Protein AF-A0A6A1W1L6-F1 (afdb_monomer_lite)

Radius of gyration: 25.58 Å; chains: 1; bounding box: 39×42×74 Å

Sequence (159 aa):
MEIRGHGTIPLTRTDENLTPREIEQKAAELAYFLRVPIEEEITRSISISLMIYIITRTPISNAYPIFAQQGYENPREATGRIVCANCHLANKPVDIEVPQAVLPDTVFEAVVRIPYDMQLKQVLANGKKGALNVGAVLILPDGFELAPPIVFRPRLKKR

Organism: NCBI:txid262757

Structure (mmCIF, N/CA/C/O backbone):
data_AF-A0A6A1W1L6-F1
#
_entry.id   AF-A0A6A1W1L6-F1
#
loop_
_atom_site.group_PDB
_atom_site.id
_atom_site.type_symbol
_atom_site.label_atom_id
_atom_site.label_alt_id
_atom_site.label_comp_id
_atom_site.label_asym_id
_atom_site.label_entity_id
_atom_site.label_seq_id
_atom_site.pdbx_PDB_ins_code
_atom_site.Cartn_x
_atom_site.Cartn_y
_atom_site.Cartn_z
_atom_site.occupancy
_atom_site.B_iso_or_equiv
_atom_site.auth_seq_id
_atom_site.auth_comp_id
_atom_site.auth_asym_id
_atom_site.auth_atom_id
_atom_site.pdbx_PDB_model_num
ATOM 1 N N . MET A 1 1 ? -3.860 25.898 -9.265 1.00 36.31 1 MET A N 1
ATOM 2 C CA . MET A 1 1 ? -4.129 25.920 -7.813 1.00 36.31 1 MET A CA 1
ATOM 3 C C . MET A 1 1 ? -2.878 25.368 -7.148 1.00 36.31 1 MET A C 1
ATOM 5 O O . MET A 1 1 ? -2.529 24.226 -7.411 1.00 36.31 1 MET A O 1
ATOM 9 N N . GLU A 1 2 ? -2.103 26.239 -6.499 1.00 27.56 2 GLU A N 1
ATOM 10 C CA . GLU A 1 2 ? -0.747 25.955 -6.007 1.00 27.56 2 GLU A CA 1
ATOM 11 C C . GLU A 1 2 ? -0.736 24.864 -4.930 1.00 27.56 2 GLU A C 1
ATOM 13 O O . GLU A 1 2 ? -1.502 24.915 -3.970 1.00 27.56 2 GLU A O 1
ATOM 18 N N . ILE A 1 3 ? 0.196 23.920 -5.058 1.00 37.69 3 ILE A N 1
ATOM 19 C CA . ILE A 1 3 ? 0.568 22.990 -3.994 1.00 37.69 3 ILE A CA 1
ATOM 20 C C . ILE A 1 3 ? 1.628 23.703 -3.154 1.00 37.69 3 ILE A C 1
ATOM 22 O O . ILE A 1 3 ? 2.800 23.741 -3.521 1.00 37.69 3 ILE A O 1
ATOM 26 N N . ARG A 1 4 ? 1.215 24.329 -2.050 1.00 35.41 4 ARG A N 1
ATOM 27 C CA . ARG A 1 4 ? 2.138 24.877 -1.048 1.00 35.41 4 ARG A CA 1
ATOM 28 C C . ARG A 1 4 ? 2.143 23.957 0.163 1.00 35.41 4 ARG A C 1
ATOM 30 O O . ARG A 1 4 ? 1.194 23.930 0.934 1.00 35.41 4 ARG A O 1
ATOM 37 N N . GLY A 1 5 ? 3.230 23.207 0.295 1.00 40.47 5 GLY A N 1
ATOM 38 C CA . GLY A 1 5 ? 3.508 22.329 1.428 1.00 40.47 5 GLY A CA 1
ATOM 39 C C . GLY A 1 5 ? 4.997 22.292 1.763 1.00 40.47 5 GLY A C 1
ATOM 40 O O . GLY A 1 5 ? 5.509 21.246 2.131 1.00 40.47 5 GLY A O 1
ATOM 41 N N . HIS A 1 6 ? 5.707 23.413 1.605 1.00 40.38 6 HIS A N 1
ATOM 42 C CA . HIS A 1 6 ? 6.934 23.631 2.367 1.00 40.38 6 HIS A CA 1
ATOM 43 C C . HIS A 1 6 ? 6.512 24.115 3.753 1.00 40.38 6 HIS A C 1
ATOM 45 O O . HIS A 1 6 ? 6.053 25.245 3.906 1.00 40.38 6 HIS A O 1
ATOM 51 N N . GLY A 1 7 ? 6.635 23.240 4.746 1.00 38.66 7 GLY A N 1
ATOM 52 C CA . GLY A 1 7 ? 6.500 23.581 6.154 1.00 38.66 7 GLY A CA 1
ATOM 53 C C . GLY A 1 7 ? 7.695 23.016 6.903 1.00 38.66 7 GLY A C 1
ATOM 54 O O . GLY A 1 7 ? 7.826 21.805 7.042 1.00 38.66 7 GLY A O 1
ATOM 55 N N . THR A 1 8 ? 8.591 23.884 7.360 1.00 30.52 8 THR A N 1
ATOM 56 C CA . THR A 1 8 ? 9.567 23.543 8.396 1.00 30.52 8 THR A CA 1
ATOM 57 C C . THR A 1 8 ? 8.826 23.478 9.725 1.00 30.52 8 THR A C 1
ATOM 59 O O . THR A 1 8 ? 8.193 24.458 10.113 1.00 30.52 8 THR A O 1
ATOM 62 N N . ILE A 1 9 ? 8.882 22.334 10.405 1.00 39.25 9 ILE A N 1
ATOM 63 C CA . ILE A 1 9 ? 8.297 22.155 11.737 1.00 39.25 9 ILE A CA 1
ATOM 64 C C . ILE A 1 9 ? 9.260 22.780 12.757 1.00 39.25 9 ILE A C 1
ATOM 66 O O . ILE A 1 9 ? 10.383 22.287 12.884 1.00 39.25 9 ILE A O 1
ATOM 70 N N . PRO A 1 10 ? 8.877 23.837 13.495 1.00 30.28 10 PRO A N 1
ATOM 71 C CA . PRO A 1 10 ? 9.648 24.256 14.652 1.00 30.28 10 PRO A CA 1
ATOM 72 C C . PRO A 1 10 ? 9.407 23.241 15.776 1.00 30.28 10 PRO A C 1
ATOM 74 O O . PRO A 1 10 ? 8.284 23.083 16.251 1.00 30.28 10 PRO A O 1
ATOM 77 N N . LEU A 1 11 ? 10.454 22.527 16.189 1.00 31.67 11 LEU A N 1
ATOM 78 C CA . LEU A 1 11 ? 10.418 21.721 17.406 1.00 31.67 11 LEU A CA 1
ATOM 79 C C . LEU A 1 11 ? 10.748 22.623 18.595 1.00 31.67 11 LEU A C 1
ATOM 81 O O . LEU A 1 11 ? 11.896 23.019 18.786 1.00 31.67 11 LEU A O 1
ATOM 85 N N . THR A 1 12 ? 9.742 22.928 19.408 1.00 29.19 12 THR A N 1
ATOM 86 C CA . THR A 1 12 ? 9.942 23.418 20.773 1.00 29.19 12 THR A CA 1
ATOM 87 C C . THR A 1 12 ? 9.964 22.223 21.718 1.00 29.19 12 THR A C 1
ATOM 89 O O . THR A 1 12 ? 8.986 21.482 21.811 1.00 29.19 12 THR A O 1
ATOM 92 N N . ARG A 1 13 ? 11.068 22.035 22.446 1.00 34.12 13 ARG A N 1
ATOM 93 C CA . ARG A 1 13 ? 11.075 21.186 23.639 1.00 34.12 13 ARG A CA 1
ATOM 94 C C . ARG A 1 13 ? 10.379 21.973 24.747 1.00 34.12 13 ARG A C 1
ATOM 96 O O . ARG A 1 13 ? 11.022 22.759 25.426 1.00 34.12 13 ARG A O 1
ATOM 103 N N . THR A 1 14 ? 9.073 21.790 24.891 1.00 34.62 14 THR A N 1
ATOM 104 C CA . THR A 1 14 ? 8.369 22.140 26.129 1.00 34.62 14 THR A CA 1
ATOM 105 C C . THR A 1 14 ? 8.645 21.041 27.145 1.00 34.62 14 THR A C 1
ATOM 107 O O . THR A 1 14 ? 8.098 19.947 27.052 1.00 34.62 14 THR A O 1
ATOM 110 N N . ASP A 1 15 ? 9.650 21.338 27.962 1.00 42.47 15 ASP A N 1
ATOM 111 C CA . ASP A 1 15 ? 9.829 21.098 29.394 1.00 42.47 15 ASP A CA 1
ATOM 112 C C . ASP A 1 15 ? 9.187 19.880 30.083 1.00 42.47 15 ASP A C 1
ATOM 114 O O . ASP A 1 15 ? 8.008 19.573 29.954 1.00 42.47 15 ASP A O 1
ATOM 118 N N . GLU A 1 16 ? 10.034 19.272 30.921 1.00 49.66 16 GLU A N 1
ATOM 119 C CA . GLU A 1 16 ? 9.712 18.336 32.002 1.00 49.66 16 GLU A CA 1
ATOM 120 C C . GLU A 1 16 ? 9.201 16.948 31.582 1.00 49.66 16 GLU A C 1
ATOM 122 O O . GLU A 1 16 ? 8.046 16.576 31.775 1.00 49.66 16 GLU A O 1
ATOM 127 N N . ASN A 1 17 ? 10.138 16.095 31.145 1.00 47.50 17 ASN A N 1
ATOM 128 C CA . ASN A 1 17 ? 10.017 14.660 31.415 1.00 47.50 17 ASN A CA 1
ATOM 129 C C . ASN A 1 17 ? 10.158 14.458 32.930 1.00 47.50 17 ASN A C 1
ATOM 131 O O . ASN A 1 17 ? 11.250 14.169 33.417 1.00 47.50 17 ASN A O 1
ATOM 135 N N . LEU A 1 18 ? 9.059 14.639 33.660 1.00 53.34 18 LEU A N 1
ATOM 136 C CA . LEU A 1 18 ? 8.961 14.187 35.040 1.00 53.34 18 LEU A CA 1
ATOM 137 C C . LEU A 1 18 ? 9.193 12.676 35.040 1.00 53.34 18 LEU A C 1
ATOM 139 O O . LEU A 1 18 ? 8.494 11.908 34.373 1.00 53.34 18 LEU A O 1
ATOM 143 N N . THR A 1 19 ? 10.218 12.251 35.760 1.00 63.03 19 THR A N 1
ATOM 144 C CA . THR A 1 19 ? 10.472 10.839 36.020 1.00 63.03 19 THR A CA 1
ATOM 145 C C . THR A 1 19 ? 9.272 10.240 36.769 1.00 63.03 19 THR A C 1
ATOM 147 O O . THR A 1 19 ? 8.580 10.964 37.490 1.00 63.03 19 THR A O 1
ATOM 150 N N . PRO A 1 20 ? 9.004 8.922 36.669 1.00 55.47 20 PRO A N 1
ATOM 151 C CA . PRO A 1 20 ? 7.904 8.288 37.405 1.00 55.47 20 PRO A CA 1
ATOM 152 C C . PRO A 1 20 ? 7.899 8.626 38.907 1.00 55.47 20 PRO A C 1
ATOM 154 O O . PRO A 1 20 ? 6.838 8.804 39.495 1.00 55.47 20 PRO A O 1
ATOM 157 N N . ARG A 1 21 ? 9.087 8.831 39.495 1.00 59.41 21 ARG A N 1
ATOM 158 C CA . ARG A 1 21 ? 9.268 9.291 40.880 1.00 59.41 21 ARG A CA 1
ATOM 159 C C . ARG A 1 21 ? 8.766 10.708 41.145 1.00 59.41 21 ARG A C 1
ATOM 161 O O . ARG A 1 21 ? 8.192 10.956 42.198 1.00 59.41 21 ARG A O 1
ATOM 168 N N . GLU A 1 22 ? 8.977 11.636 40.220 1.00 64.38 22 GLU A N 1
ATOM 169 C CA . GLU A 1 22 ? 8.504 13.015 40.374 1.00 64.38 22 GLU A CA 1
ATOM 170 C C . GLU A 1 22 ? 6.987 13.113 40.156 1.00 64.38 22 GLU A C 1
ATOM 172 O O . GLU A 1 22 ? 6.328 13.932 40.793 1.00 64.38 22 GLU A O 1
ATOM 177 N N . ILE A 1 23 ? 6.412 12.234 39.324 1.00 65.31 23 ILE A N 1
ATOM 178 C CA . ILE A 1 23 ? 4.954 12.078 39.188 1.00 65.31 23 ILE A CA 1
ATOM 179 C C . ILE A 1 23 ? 4.358 11.528 40.491 1.00 65.31 23 ILE A C 1
ATOM 181 O O . ILE A 1 23 ? 3.366 12.068 40.980 1.00 65.31 23 ILE A O 1
ATOM 185 N N . GLU A 1 24 ? 4.983 10.509 41.089 1.00 64.50 24 GLU A N 1
ATOM 186 C CA . GLU A 1 24 ? 4.576 9.968 42.393 1.00 64.50 24 GLU A CA 1
ATOM 187 C C . GLU A 1 24 ? 4.685 11.015 43.512 1.00 64.50 24 GLU A C 1
ATOM 189 O O . GLU A 1 24 ? 3.756 11.154 44.309 1.00 64.50 24 GLU A O 1
ATOM 194 N N . GLN A 1 25 ? 5.763 11.808 43.550 1.00 69.56 25 GLN A N 1
ATOM 195 C CA . GLN A 1 25 ? 5.923 12.875 44.543 1.00 69.56 25 GLN A CA 1
ATOM 196 C C . GLN A 1 25 ? 4.901 14.002 44.370 1.00 69.56 25 GLN A C 1
ATOM 198 O O . GLN A 1 25 ? 4.317 14.430 45.364 1.00 69.56 25 GLN A O 1
ATOM 203 N N . LYS A 1 26 ? 4.622 14.448 43.137 1.00 65.94 26 LYS A N 1
ATOM 204 C CA . LYS A 1 26 ? 3.596 15.477 42.892 1.00 65.94 26 LYS A CA 1
ATOM 205 C C . LYS A 1 26 ? 2.183 14.964 43.190 1.00 65.94 26 LYS A C 1
ATOM 207 O O . LYS A 1 26 ? 1.361 15.716 43.710 1.00 65.94 26 LYS A O 1
ATOM 212 N N . ALA A 1 27 ? 1.899 13.687 42.922 1.00 61.34 27 ALA A N 1
ATOM 213 C CA . ALA A 1 27 ? 0.631 13.060 43.296 1.00 61.34 27 ALA A CA 1
ATOM 214 C C . ALA A 1 27 ? 0.468 12.957 44.826 1.00 61.34 27 ALA A C 1
ATOM 216 O O . ALA A 1 27 ? -0.617 13.222 45.344 1.00 61.34 27 ALA A O 1
ATOM 217 N N . ALA A 1 28 ? 1.547 12.640 45.551 1.00 66.62 28 ALA A N 1
ATOM 218 C CA . ALA A 1 28 ? 1.560 12.595 47.012 1.00 66.62 28 ALA A CA 1
ATOM 219 C C . ALA A 1 28 ? 1.412 13.990 47.651 1.00 66.62 28 ALA A C 1
ATOM 221 O O . ALA A 1 28 ? 0.666 14.138 48.620 1.00 66.62 28 ALA A O 1
ATOM 222 N N . GLU A 1 29 ? 2.053 15.024 47.093 1.00 70.06 29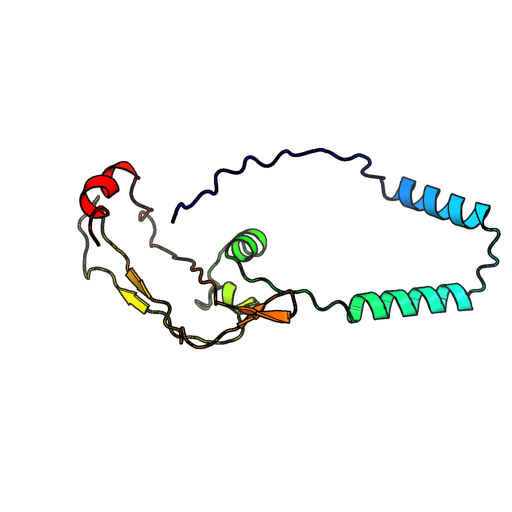 GLU A N 1
ATOM 223 C CA . GLU A 1 29 ? 1.884 16.416 47.540 1.00 70.06 29 GLU A CA 1
ATOM 224 C C . GLU A 1 29 ? 0.450 16.916 47.341 1.00 70.06 29 GLU A C 1
ATOM 226 O O . GLU A 1 29 ? -0.123 17.520 48.247 1.00 70.06 29 GLU A O 1
ATOM 231 N N . LEU A 1 30 ? -0.163 16.622 46.190 1.00 63.44 30 LEU A N 1
ATOM 232 C CA . LEU A 1 30 ? -1.559 16.972 45.916 1.00 63.44 30 LEU A CA 1
ATOM 233 C C . LEU A 1 30 ? -2.529 16.251 46.860 1.00 63.44 30 LEU A C 1
ATOM 235 O O . LEU A 1 30 ? -3.468 16.869 47.364 1.00 63.44 30 LEU A O 1
ATOM 239 N N . ALA A 1 31 ? -2.288 14.967 47.139 1.00 61.72 31 ALA A N 1
ATOM 240 C CA . ALA A 1 31 ? -3.090 14.193 48.083 1.00 61.72 31 ALA A CA 1
ATOM 241 C C . ALA A 1 31 ? -2.975 14.736 49.521 1.00 61.72 31 ALA A C 1
ATOM 243 O O . ALA A 1 31 ? -3.980 14.835 50.228 1.00 61.72 31 ALA A O 1
ATOM 244 N N . TYR A 1 32 ? -1.772 15.151 49.932 1.00 65.25 32 TYR A N 1
ATOM 245 C CA . TYR A 1 32 ? -1.522 15.763 51.238 1.00 65.25 32 TYR A CA 1
ATOM 246 C C . TYR A 1 32 ? -2.154 17.159 51.360 1.00 65.25 32 TYR A C 1
ATOM 248 O O . TYR A 1 32 ? -2.810 17.454 52.362 1.00 65.25 32 TYR A O 1
ATOM 256 N N . PHE A 1 33 ? -2.015 18.003 50.330 1.00 67.06 33 PHE A N 1
ATOM 257 C CA . PHE A 1 33 ? -2.553 19.368 50.300 1.00 67.06 33 PHE A CA 1
ATOM 258 C C . PHE A 1 33 ? -4.084 19.394 50.380 1.00 67.06 33 PHE A C 1
ATOM 260 O O . PHE A 1 33 ? -4.662 20.262 51.032 1.00 67.06 33 PHE A O 1
ATOM 267 N N . LEU A 1 34 ? -4.749 18.416 49.763 1.00 58.81 34 LEU A N 1
ATOM 268 C CA . LEU A 1 34 ? -6.207 18.344 49.734 1.00 58.81 34 LEU A CA 1
ATOM 269 C C . LEU A 1 34 ? -6.826 17.681 50.980 1.00 58.81 34 LEU A C 1
ATOM 271 O O . LEU A 1 34 ? -8.052 17.670 51.082 1.00 58.81 34 LEU A O 1
ATOM 275 N N . ARG A 1 35 ? -6.025 17.152 51.929 1.00 57.56 35 ARG A N 1
ATOM 276 C CA . ARG A 1 35 ? -6.493 16.463 53.160 1.00 57.56 35 ARG A CA 1
ATOM 277 C C . ARG A 1 35 ? -7.661 15.498 52.906 1.00 57.56 35 ARG A C 1
ATOM 279 O O . ARG A 1 35 ? -8.556 15.360 53.738 1.00 57.56 35 ARG A O 1
ATOM 286 N N . VAL A 1 36 ? -7.678 14.849 51.745 1.00 55.38 36 VAL A N 1
ATOM 287 C CA . VAL A 1 36 ? -8.810 14.009 51.354 1.00 55.38 36 VAL A CA 1
ATOM 288 C C . VAL A 1 36 ? -8.735 12.720 52.171 1.00 55.38 36 VAL A C 1
ATOM 290 O O . VAL A 1 36 ? -7.732 12.011 52.064 1.00 55.38 36 VAL A O 1
ATOM 293 N N . PRO A 1 37 ? -9.752 12.374 52.979 1.00 54.59 37 PRO A N 1
ATOM 294 C CA . PRO A 1 37 ? -9.877 11.025 53.497 1.00 54.59 37 PRO A CA 1
ATOM 295 C C . PRO A 1 37 ? -10.281 10.156 52.306 1.00 54.59 37 PRO A C 1
ATOM 297 O O . PRO A 1 37 ? -11.445 10.118 51.914 1.00 54.59 37 PRO A O 1
ATOM 300 N N . ILE A 1 38 ? -9.306 9.547 51.634 1.00 56.00 38 ILE A N 1
ATOM 301 C CA . ILE A 1 38 ? -9.604 8.663 50.509 1.00 56.00 38 ILE A CA 1
ATOM 302 C C . ILE A 1 38 ? -10.048 7.331 51.113 1.00 56.00 38 ILE A C 1
ATOM 304 O O . ILE A 1 38 ? -9.233 6.448 51.369 1.00 56.00 38 ILE A O 1
ATOM 308 N N . GLU A 1 39 ? -11.339 7.215 51.420 1.00 66.31 39 GLU A N 1
ATOM 309 C CA . GLU A 1 39 ? -11.935 5.927 51.774 1.00 66.31 39 GLU A CA 1
ATOM 310 C C . GLU A 1 39 ? -11.709 4.939 50.617 1.00 66.31 39 GLU A C 1
ATOM 312 O O . GLU A 1 39 ? -11.766 5.336 49.449 1.00 66.31 39 GLU A O 1
ATOM 317 N N . GLU A 1 40 ? -11.451 3.655 50.907 1.00 64.75 40 GLU A N 1
ATOM 318 C CA . GLU A 1 40 ? -11.174 2.630 49.878 1.00 64.75 40 GLU A CA 1
ATOM 319 C C . GLU A 1 40 ? -12.232 2.611 48.762 1.00 64.75 40 GLU A C 1
ATOM 321 O O . GLU A 1 40 ? -11.936 2.330 47.597 1.00 64.75 40 GLU A O 1
ATOM 326 N N . GLU A 1 41 ? -13.469 2.963 49.108 1.00 66.56 41 GLU A N 1
ATOM 327 C CA . GLU A 1 41 ? -14.591 3.049 48.186 1.00 66.56 41 GLU A CA 1
ATOM 328 C C . GLU A 1 41 ? -14.431 4.164 47.136 1.00 66.56 41 GLU A C 1
ATOM 330 O O . GLU A 1 41 ? -14.786 3.968 45.970 1.00 66.56 41 GLU A O 1
ATOM 335 N N . ILE A 1 42 ? -13.813 5.293 47.500 1.00 73.56 42 ILE A N 1
ATOM 336 C CA . ILE A 1 42 ? -13.518 6.408 46.589 1.00 73.56 42 ILE A CA 1
ATOM 337 C C . ILE A 1 42 ? -12.399 6.008 45.622 1.00 73.56 42 ILE A C 1
ATOM 339 O O . ILE A 1 42 ? -12.530 6.214 44.414 1.00 73.56 42 ILE A O 1
ATOM 343 N N . THR A 1 43 ? -11.336 5.364 46.111 1.00 73.81 43 THR A N 1
ATOM 344 C CA . THR A 1 43 ? -10.235 4.869 45.265 1.00 73.81 43 THR A CA 1
ATOM 345 C C . THR A 1 43 ? -10.733 3.829 44.264 1.00 73.81 43 THR A C 1
ATOM 347 O O . THR A 1 43 ? -10.377 3.869 43.083 1.00 73.81 43 THR A O 1
ATOM 350 N N . ARG A 1 44 ? -11.622 2.931 44.711 1.00 76.88 44 ARG A N 1
ATOM 351 C CA . ARG A 1 44 ? -12.279 1.932 43.860 1.00 76.88 44 ARG A CA 1
ATOM 352 C C . ARG A 1 44 ? -13.162 2.596 42.802 1.00 76.88 44 ARG A C 1
ATOM 354 O O . ARG A 1 44 ? -13.098 2.217 41.636 1.00 76.88 44 ARG A O 1
ATOM 361 N N . SER A 1 45 ? -13.939 3.611 43.183 1.00 80.62 45 SER A N 1
ATOM 362 C CA . SER A 1 45 ? -14.805 4.366 42.268 1.00 80.62 45 SER A CA 1
ATOM 363 C C . SER A 1 45 ? -14.010 5.115 41.187 1.00 80.62 45 SER A C 1
ATOM 365 O O . SER A 1 45 ? -14.347 5.044 40.001 1.00 80.62 45 SER A O 1
ATOM 367 N N . ILE A 1 46 ? -12.899 5.761 41.561 1.00 85.69 46 ILE A N 1
ATOM 368 C CA . ILE A 1 46 ? -12.000 6.448 40.619 1.00 85.69 46 ILE A CA 1
ATOM 369 C C . ILE A 1 46 ? -11.324 5.441 39.681 1.00 85.69 46 ILE A C 1
ATOM 371 O O . ILE A 1 46 ? -11.281 5.666 38.472 1.00 85.69 46 ILE A O 1
ATOM 375 N N . SER A 1 47 ? -10.846 4.310 40.210 1.00 84.38 47 SER A N 1
ATOM 376 C CA . SER A 1 47 ? -10.222 3.245 39.417 1.00 84.38 47 SER A CA 1
ATOM 377 C C . SER A 1 47 ? -11.186 2.670 38.372 1.00 84.38 47 SER A C 1
ATOM 379 O O . SER A 1 47 ? -10.839 2.574 37.194 1.00 84.38 47 SER A O 1
ATOM 381 N N . ILE A 1 48 ? -12.430 2.374 38.767 1.00 86.12 48 ILE A N 1
ATOM 382 C CA . ILE A 1 48 ? -13.476 1.889 37.856 1.00 86.12 48 ILE A CA 1
ATOM 383 C C . ILE A 1 48 ? -13.805 2.944 36.793 1.00 86.12 48 ILE A C 1
ATOM 385 O O . ILE A 1 48 ? -13.860 2.625 35.605 1.00 86.12 48 ILE A O 1
ATOM 389 N N . SER A 1 49 ? -13.970 4.206 37.196 1.00 86.12 49 SER A N 1
ATOM 390 C CA . SER A 1 49 ? -14.262 5.310 36.271 1.00 86.12 49 SER A CA 1
ATOM 391 C C . SER A 1 49 ? -13.145 5.502 35.237 1.00 86.12 49 SER A C 1
ATOM 393 O O . SER A 1 49 ? -13.421 5.706 34.054 1.00 86.12 49 SER A O 1
ATOM 395 N N . LEU A 1 50 ? -11.882 5.371 35.654 1.00 87.88 50 LEU A N 1
ATOM 396 C CA . LEU A 1 50 ? -10.719 5.455 34.772 1.00 87.88 50 LEU A CA 1
ATOM 397 C C . LEU A 1 50 ? -10.653 4.278 33.788 1.00 87.88 50 LEU A C 1
ATOM 399 O O . LEU A 1 50 ? -10.389 4.483 32.604 1.00 87.88 50 LEU A O 1
ATOM 403 N N . MET A 1 51 ? -10.949 3.059 34.242 1.00 85.12 51 MET A N 1
ATOM 404 C CA . MET A 1 51 ? -11.001 1.880 33.371 1.00 85.12 51 MET A CA 1
ATOM 405 C C . MET A 1 51 ? -12.110 2.004 32.316 1.00 85.12 51 MET A C 1
ATOM 407 O O . MET A 1 51 ? -11.870 1.739 31.139 1.00 85.12 51 MET A O 1
ATOM 411 N N . ILE A 1 52 ? -13.295 2.495 32.695 1.00 87.50 52 ILE A N 1
ATOM 412 C CA . ILE A 1 52 ? -14.396 2.777 31.757 1.00 87.50 52 ILE A CA 1
ATOM 413 C C . ILE A 1 52 ? -13.988 3.855 30.741 1.00 87.50 52 ILE A C 1
ATOM 415 O O . ILE A 1 52 ? -14.250 3.721 29.542 1.00 87.50 52 ILE A O 1
ATOM 419 N N . TYR A 1 53 ? -13.306 4.911 31.188 1.00 83.19 53 TYR A N 1
ATOM 420 C CA . TYR A 1 53 ? -12.802 5.959 30.302 1.00 83.19 53 TYR A CA 1
ATOM 421 C C . TYR A 1 53 ? -11.798 5.423 29.266 1.00 83.19 53 TYR A C 1
ATOM 423 O O . TYR A 1 53 ? -11.837 5.828 28.105 1.00 83.19 53 TYR A O 1
ATOM 431 N N . ILE A 1 54 ? -10.939 4.471 29.642 1.00 78.44 54 ILE A N 1
ATOM 432 C CA . ILE A 1 54 ? -9.995 3.839 28.708 1.00 78.44 54 ILE A CA 1
ATOM 433 C C . ILE A 1 54 ? -10.731 2.947 27.697 1.00 78.44 54 ILE A C 1
ATOM 435 O O . ILE A 1 54 ? -10.435 3.019 26.508 1.00 78.44 54 ILE A O 1
ATOM 439 N N . ILE A 1 55 ? -11.720 2.159 28.133 1.00 76.31 55 ILE A N 1
ATOM 440 C CA . ILE A 1 55 ? -12.485 1.254 27.252 1.00 76.31 55 ILE A CA 1
ATOM 441 C C . ILE A 1 55 ? -13.332 2.033 26.233 1.00 76.31 55 ILE A C 1
ATOM 443 O O . ILE A 1 55 ? -13.483 1.610 25.089 1.00 76.31 55 ILE A O 1
ATOM 447 N N . THR A 1 56 ? -13.876 3.186 26.627 1.00 75.44 56 THR A N 1
ATOM 448 C CA . THR A 1 56 ? -14.698 4.031 25.742 1.00 75.44 56 THR A CA 1
ATOM 449 C C . THR A 1 56 ? -13.879 4.861 24.751 1.00 75.44 56 THR A C 1
ATOM 451 O O . THR A 1 56 ? -14.440 5.369 23.776 1.00 75.44 56 THR A O 1
ATOM 454 N N . ARG A 1 57 ? -12.553 4.972 24.925 1.00 62.38 57 ARG A N 1
ATOM 455 C CA . ARG A 1 57 ? -11.676 5.544 23.898 1.00 62.38 57 ARG A CA 1
ATOM 456 C C . ARG A 1 57 ? -11.488 4.543 22.761 1.00 62.38 57 ARG A C 1
ATOM 458 O O . ARG A 1 57 ? -10.561 3.741 22.761 1.00 62.38 57 ARG A O 1
ATOM 465 N N . THR A 1 58 ? -12.317 4.650 21.729 1.00 50.81 58 THR A N 1
ATOM 466 C CA . THR A 1 58 ? -12.028 4.015 20.440 1.00 50.81 58 THR A CA 1
ATOM 467 C C . THR A 1 58 ? -10.780 4.668 19.834 1.00 50.81 58 THR A C 1
ATOM 469 O O . THR A 1 58 ? -10.815 5.879 19.575 1.00 50.81 58 THR A O 1
ATOM 472 N N . PRO A 1 59 ? -9.677 3.938 19.584 1.00 55.66 59 PRO A N 1
ATOM 473 C CA . PRO A 1 59 ? -8.573 4.504 18.829 1.00 55.66 59 PRO A CA 1
ATOM 474 C C . PRO A 1 59 ? -9.072 4.814 17.416 1.00 55.66 59 PRO A C 1
ATOM 476 O O . PRO A 1 59 ? -9.560 3.938 16.704 1.00 55.66 59 PRO A O 1
ATOM 479 N N . ILE A 1 60 ? -8.968 6.078 17.009 1.00 53.75 60 ILE A N 1
ATOM 480 C CA . ILE A 1 60 ? -9.198 6.467 15.620 1.00 53.75 60 ILE A CA 1
ATOM 481 C C . ILE A 1 60 ? -8.035 5.881 14.820 1.00 53.75 60 ILE A C 1
ATOM 483 O O . ILE A 1 60 ? -6.929 6.426 14.825 1.00 53.75 60 ILE A O 1
ATOM 487 N N . SER A 1 61 ? -8.265 4.752 14.151 1.00 48.75 61 SER A N 1
ATOM 488 C CA . SER A 1 61 ? -7.281 4.179 13.242 1.00 48.75 61 SER A CA 1
ATOM 489 C C . SER A 1 61 ? -7.265 5.019 11.972 1.00 48.75 61 SER A C 1
ATOM 491 O O . SER A 1 61 ? -8.075 4.834 11.062 1.00 48.75 61 SER A O 1
ATOM 493 N N . ASN A 1 62 ? -6.339 5.966 11.897 1.00 56.38 62 ASN A N 1
ATOM 494 C CA . ASN A 1 62 ? -5.912 6.413 10.586 1.00 56.38 62 ASN A CA 1
ATOM 495 C C . ASN A 1 62 ? -5.001 5.322 10.022 1.00 56.38 62 ASN A C 1
ATOM 497 O O . ASN A 1 62 ? -4.265 4.687 10.771 1.00 56.38 62 ASN A O 1
ATOM 501 N N . ALA A 1 63 ? -5.047 5.077 8.724 1.00 62.06 63 ALA A N 1
ATOM 502 C CA . ALA A 1 63 ? -4.242 4.029 8.123 1.00 62.06 63 ALA A CA 1
ATOM 503 C C . ALA A 1 63 ? -3.432 4.633 6.978 1.00 62.06 63 ALA A C 1
ATOM 505 O O . ALA A 1 63 ? -3.820 4.643 5.810 1.00 62.06 63 ALA A O 1
ATOM 506 N N . TYR A 1 64 ? -2.310 5.210 7.404 1.00 86.06 64 TYR A N 1
ATOM 507 C CA . TYR A 1 64 ? -1.271 5.809 6.582 1.00 86.06 64 TYR A CA 1
ATOM 508 C C . TYR A 1 64 ? -0.090 4.835 6.454 1.00 86.06 64 TYR A C 1
ATOM 510 O O . TYR A 1 64 ? 0.164 4.084 7.401 1.00 86.06 64 TYR A O 1
ATOM 518 N N . PRO A 1 65 ? 0.691 4.883 5.358 1.00 89.44 65 PRO A N 1
ATOM 519 C CA . PRO A 1 65 ? 1.882 4.042 5.203 1.00 89.44 65 PRO A CA 1
ATOM 520 C C . PRO A 1 65 ? 2.873 4.135 6.374 1.00 89.44 65 PRO A C 1
ATOM 522 O O . PRO A 1 65 ? 3.473 3.129 6.738 1.00 89.44 65 PRO A O 1
ATOM 525 N N . ILE A 1 66 ? 2.981 5.297 7.032 1.00 93.50 66 ILE A N 1
ATOM 526 C CA . ILE A 1 66 ? 3.877 5.492 8.184 1.00 93.50 66 ILE A CA 1
ATOM 527 C C . ILE A 1 66 ? 3.586 4.541 9.351 1.00 93.50 66 ILE A C 1
ATOM 529 O O . ILE A 1 66 ? 4.511 4.089 10.016 1.00 93.50 66 ILE A O 1
ATOM 533 N N . PHE A 1 67 ? 2.327 4.160 9.576 1.00 92.19 67 PHE A N 1
ATOM 534 C CA . PHE A 1 67 ? 2.007 3.211 10.644 1.00 92.19 67 PHE A CA 1
ATOM 535 C C . PHE A 1 67 ? 2.404 1.782 10.295 1.00 92.19 67 PHE A C 1
ATOM 537 O O . PHE A 1 67 ? 2.754 1.019 11.190 1.00 92.19 67 PHE A O 1
ATOM 544 N N . ALA A 1 68 ? 2.409 1.427 9.008 1.00 91.50 68 ALA A N 1
ATOM 545 C CA . ALA A 1 68 ? 2.995 0.165 8.577 1.00 91.50 68 ALA A CA 1
ATOM 546 C C . ALA A 1 68 ? 4.511 0.171 8.824 1.00 91.50 68 ALA A C 1
ATOM 548 O O . ALA A 1 68 ? 5.024 -0.781 9.393 1.00 91.50 68 ALA A O 1
ATOM 549 N N . GLN A 1 69 ? 5.197 1.272 8.488 1.00 91.62 69 GLN A N 1
ATOM 550 C CA . GLN A 1 69 ? 6.644 1.422 8.699 1.00 91.62 69 GLN A CA 1
ATOM 551 C C . GLN A 1 69 ? 7.046 1.378 10.181 1.00 91.62 69 GLN A C 1
ATOM 553 O O . GLN A 1 69 ? 8.100 0.857 10.519 1.00 91.62 69 GLN A O 1
ATOM 558 N N . GLN A 1 70 ? 6.224 1.946 11.066 1.00 94.44 70 GLN A N 1
ATOM 559 C CA . GLN A 1 70 ? 6.490 1.968 12.507 1.00 94.44 70 GLN A CA 1
ATOM 560 C C . GLN A 1 70 ? 6.077 0.674 13.216 1.00 94.44 70 GLN A C 1
ATOM 562 O O . GLN A 1 70 ? 6.669 0.323 14.232 1.00 94.44 70 GLN A O 1
ATOM 567 N N . GLY A 1 71 ? 5.034 0.002 12.725 1.00 92.25 71 GLY A N 1
ATOM 568 C CA . GLY A 1 71 ? 4.454 -1.174 13.376 1.00 92.25 71 GLY A CA 1
ATOM 569 C C . GLY A 1 71 ? 4.995 -2.511 12.876 1.00 92.25 71 GLY A C 1
ATOM 570 O O . GLY A 1 71 ? 4.788 -3.522 13.542 1.00 92.25 71 GLY A O 1
ATOM 571 N N . TYR A 1 72 ? 5.651 -2.535 11.715 1.00 94.38 72 TYR A N 1
ATOM 572 C CA . TYR A 1 72 ? 6.085 -3.765 11.062 1.00 94.38 72 TYR A CA 1
ATOM 573 C C . TYR A 1 72 ? 7.444 -3.562 10.395 1.00 94.38 72 TYR A C 1
ATOM 575 O O . TYR A 1 72 ? 7.622 -2.648 9.595 1.00 94.38 72 TYR A O 1
ATOM 583 N N . GLU A 1 73 ? 8.387 -4.457 10.684 1.00 94.56 73 GLU A N 1
ATOM 584 C CA . GLU A 1 73 ? 9.698 -4.476 10.025 1.00 94.56 73 GLU A CA 1
ATOM 585 C C . GLU A 1 73 ? 9.567 -4.790 8.528 1.00 94.56 73 GLU A C 1
ATOM 587 O O . GLU A 1 73 ? 10.207 -4.156 7.692 1.00 94.56 73 GLU A O 1
ATOM 592 N N . ASN A 1 74 ? 8.685 -5.734 8.183 1.00 95.38 74 ASN A N 1
ATOM 593 C CA . ASN A 1 74 ? 8.385 -6.096 6.804 1.00 95.38 74 ASN A CA 1
ATOM 594 C C . ASN A 1 74 ? 6.904 -5.818 6.486 1.00 95.38 74 ASN A C 1
ATOM 596 O O . ASN A 1 74 ? 6.025 -6.326 7.188 1.00 95.38 74 ASN A O 1
ATOM 600 N N . PRO A 1 75 ? 6.590 -5.054 5.422 1.00 95.38 75 PRO A N 1
ATOM 601 C CA . PRO A 1 75 ? 5.209 -4.762 5.047 1.00 95.38 75 PRO A CA 1
ATOM 602 C C . PRO A 1 75 ? 4.437 -5.964 4.470 1.00 95.38 75 PRO A C 1
ATOM 604 O O . PRO A 1 75 ? 3.220 -5.856 4.285 1.00 95.38 75 PRO A O 1
ATOM 607 N N . ARG A 1 76 ? 5.103 -7.089 4.169 1.00 97.31 76 ARG A N 1
ATOM 608 C CA . ARG A 1 76 ? 4.499 -8.321 3.640 1.00 97.31 76 ARG A CA 1
ATOM 609 C C . ARG A 1 76 ? 4.734 -9.496 4.585 1.00 97.31 76 ARG A C 1
ATOM 611 O O . ARG A 1 76 ? 5.866 -9.871 4.869 1.00 97.31 76 ARG A O 1
ATOM 618 N N . GLU A 1 77 ? 3.642 -10.112 5.017 1.00 96.00 77 GLU A N 1
ATOM 619 C CA . GLU A 1 77 ? 3.652 -11.345 5.802 1.00 96.00 77 GLU A CA 1
ATOM 620 C C . GLU A 1 77 ? 4.061 -12.548 4.929 1.00 96.00 77 GLU A C 1
ATOM 622 O O . GLU A 1 77 ? 3.896 -12.531 3.707 1.00 96.00 77 GLU A O 1
ATOM 627 N N . ALA A 1 78 ? 4.516 -13.645 5.547 1.00 96.00 78 ALA A N 1
ATOM 628 C CA . ALA A 1 78 ? 4.901 -14.876 4.838 1.00 96.00 78 ALA A CA 1
ATOM 629 C C . ALA A 1 78 ? 3.758 -15.492 4.003 1.00 96.00 78 ALA A C 1
ATOM 631 O O . ALA A 1 78 ? 3.996 -16.165 3.004 1.00 96.00 78 ALA A O 1
ATOM 632 N N . THR A 1 79 ? 2.507 -15.219 4.382 1.00 96.81 79 THR A N 1
ATOM 633 C CA . THR A 1 79 ? 1.293 -15.613 3.647 1.00 96.81 79 THR A CA 1
ATOM 634 C C . THR A 1 79 ? 1.087 -14.818 2.353 1.00 96.81 79 THR A C 1
ATOM 636 O O . THR A 1 79 ? 0.213 -15.143 1.554 1.00 96.81 79 THR A O 1
ATOM 639 N N . GLY A 1 80 ? 1.856 -13.745 2.149 1.00 96.06 80 GLY A N 1
ATOM 640 C CA . GLY A 1 80 ? 1.671 -12.772 1.079 1.00 96.06 80 GLY A CA 1
ATOM 641 C C . GLY A 1 80 ? 0.698 -11.641 1.420 1.00 96.06 80 GLY A C 1
ATOM 642 O O . GLY A 1 80 ? 0.553 -10.721 0.617 1.00 96.06 80 GLY A O 1
ATOM 643 N N . ARG A 1 81 ? 0.067 -11.674 2.599 1.00 95.94 81 ARG A N 1
ATOM 644 C CA . ARG A 1 81 ? -0.800 -10.606 3.104 1.00 95.94 81 ARG A CA 1
ATOM 645 C C . ARG A 1 81 ? 0.011 -9.340 3.400 1.00 95.94 81 ARG A C 1
ATOM 647 O O . ARG A 1 81 ? 1.102 -9.408 3.957 1.00 95.94 81 ARG A O 1
ATOM 654 N N . ILE A 1 82 ? -0.537 -8.181 3.042 1.00 96.62 82 ILE A N 1
ATOM 655 C CA . ILE A 1 82 ? 0.076 -6.875 3.313 1.00 96.62 82 ILE A CA 1
ATOM 656 C C . ILE A 1 82 ? -0.463 -6.315 4.628 1.00 96.62 82 ILE A C 1
ATOM 658 O O . ILE A 1 82 ? -1.676 -6.293 4.850 1.00 96.62 82 ILE A O 1
ATOM 662 N N . VAL A 1 83 ? 0.429 -5.800 5.475 1.00 96.44 83 VAL A N 1
ATOM 663 C CA . VAL A 1 83 ? 0.114 -5.376 6.854 1.00 96.44 83 VAL A CA 1
ATOM 664 C C . VAL A 1 83 ? -0.908 -4.238 6.938 1.00 96.44 83 VAL A C 1
ATOM 666 O O . VAL A 1 83 ? -1.553 -4.060 7.970 1.00 96.44 83 VAL A O 1
ATOM 669 N N . CYS A 1 84 ? -1.135 -3.500 5.844 1.00 94.44 84 CYS A N 1
ATOM 670 C CA . CYS A 1 84 ? -2.218 -2.518 5.734 1.00 94.44 84 CYS A CA 1
ATOM 671 C C . CYS A 1 84 ? -3.594 -3.133 6.051 1.00 94.44 84 CYS A C 1
ATOM 673 O O . CYS A 1 84 ? -4.456 -2.446 6.597 1.00 94.44 84 CYS A O 1
ATOM 675 N N . ALA A 1 85 ? -3.780 -4.428 5.776 1.00 94.88 85 ALA A N 1
ATOM 676 C CA . ALA A 1 85 ? -5.007 -5.169 6.051 1.00 94.88 85 ALA A CA 1
ATOM 677 C C . ALA A 1 85 ? -5.218 -5.511 7.543 1.00 94.88 85 ALA A C 1
ATOM 679 O O . ALA A 1 85 ? -6.231 -6.119 7.890 1.00 94.88 85 ALA A O 1
ATOM 680 N N . ASN A 1 86 ? -4.285 -5.161 8.442 1.00 93.75 86 ASN A N 1
ATOM 681 C CA . ASN A 1 86 ? -4.509 -5.205 9.896 1.00 93.75 86 ASN A CA 1
ATOM 682 C C . ASN A 1 86 ? -5.389 -4.034 10.377 1.00 93.75 86 ASN A C 1
ATOM 684 O O . ASN A 1 86 ? -6.034 -4.152 11.413 1.00 93.75 86 ASN A O 1
ATOM 688 N N . CYS A 1 87 ? -5.455 -2.935 9.611 1.00 93.25 87 CYS A N 1
ATOM 689 C CA . CYS A 1 87 ? -6.266 -1.753 9.936 1.00 93.25 87 CYS A CA 1
ATOM 690 C C . CYS A 1 87 ? -7.345 -1.466 8.876 1.00 93.25 87 CYS A C 1
ATOM 692 O O . CYS A 1 87 ? -8.474 -1.122 9.215 1.00 93.25 87 CYS A O 1
ATOM 694 N N . HIS A 1 88 ? -7.024 -1.618 7.586 1.00 93.00 88 HIS A N 1
ATOM 695 C CA . HIS A 1 88 ? -7.981 -1.479 6.482 1.00 93.00 88 HIS A CA 1
ATOM 696 C C . HIS A 1 88 ? -8.708 -2.804 6.250 1.00 93.00 88 HIS A C 1
ATOM 698 O O . HIS A 1 88 ? -8.281 -3.636 5.455 1.00 93.00 88 HIS A O 1
ATOM 704 N N . LEU A 1 89 ? -9.798 -3.008 6.988 1.00 94.81 89 LEU A N 1
ATOM 705 C CA . LEU A 1 89 ? -10.507 -4.293 7.047 1.00 94.81 89 LEU A CA 1
ATOM 706 C C . LEU A 1 89 ? -11.352 -4.593 5.799 1.00 94.81 89 LEU A C 1
ATOM 708 O O . LEU A 1 89 ? -11.654 -5.749 5.509 1.00 94.81 89 LEU A O 1
ATOM 712 N N . ALA A 1 90 ? -11.767 -3.555 5.071 1.00 93.62 90 ALA A N 1
ATOM 713 C CA . ALA A 1 90 ? -12.569 -3.706 3.867 1.00 93.62 90 ALA A CA 1
ATOM 714 C C . ALA A 1 90 ? -11.681 -4.038 2.663 1.00 93.62 90 ALA A C 1
ATOM 716 O O . ALA A 1 90 ? -10.710 -3.336 2.386 1.00 93.62 90 ALA A O 1
ATOM 717 N N . ASN A 1 91 ? -12.059 -5.068 1.907 1.00 93.25 91 ASN A N 1
ATOM 718 C CA . ASN A 1 91 ? -11.370 -5.417 0.672 1.00 93.25 91 ASN A CA 1
ATOM 719 C C . ASN A 1 91 ? -11.878 -4.556 -0.498 1.00 93.25 91 ASN A C 1
ATOM 721 O O . ASN A 1 91 ? -13.088 -4.421 -0.711 1.00 93.25 91 ASN A O 1
ATOM 725 N N . LYS A 1 92 ? -10.950 -3.990 -1.268 1.00 92.12 92 LYS A N 1
ATOM 726 C CA . LYS A 1 92 ? -11.212 -3.260 -2.511 1.00 92.12 92 LYS A CA 1
ATOM 727 C C . LYS A 1 92 ? -10.181 -3.680 -3.557 1.00 92.12 92 LYS A C 1
ATOM 729 O O . LYS A 1 92 ? -9.019 -3.863 -3.199 1.00 92.12 92 LYS A O 1
ATOM 734 N N . PRO A 1 93 ? -10.590 -3.836 -4.827 1.00 94.56 93 PRO A N 1
ATOM 735 C CA . PRO A 1 93 ? -9.657 -4.196 -5.881 1.00 94.56 93 PRO A CA 1
ATOM 736 C C . PRO A 1 93 ? -8.639 -3.074 -6.093 1.00 94.56 93 PRO A C 1
ATOM 738 O O . PRO A 1 93 ? -8.956 -1.893 -5.941 1.00 94.56 93 PRO A O 1
ATOM 741 N N . VAL A 1 94 ? -7.426 -3.468 -6.455 1.00 95.62 94 VAL A N 1
ATOM 742 C CA . VAL A 1 94 ? -6.340 -2.590 -6.887 1.00 95.62 94 VAL A CA 1
ATOM 743 C C . VAL A 1 94 ? -5.698 -3.233 -8.107 1.00 95.62 94 VAL A C 1
ATOM 745 O O . VAL A 1 94 ? -5.553 -4.454 -8.141 1.00 95.62 94 VAL A O 1
ATOM 748 N N . ASP A 1 95 ? -5.300 -2.420 -9.078 1.00 94.75 95 ASP A N 1
ATOM 749 C CA . ASP A 1 95 ? -4.638 -2.895 -10.291 1.00 94.75 95 ASP A CA 1
ATOM 750 C C . ASP A 1 95 ? -3.236 -2.300 -10.392 1.00 94.75 95 ASP A C 1
ATOM 752 O O . ASP A 1 95 ? -2.987 -1.158 -9.993 1.00 94.75 95 ASP A O 1
ATOM 756 N N . ILE A 1 96 ? -2.318 -3.077 -10.958 1.00 94.75 96 ILE A N 1
ATOM 757 C CA . ILE A 1 96 ? -0.972 -2.633 -11.298 1.00 94.75 96 ILE A CA 1
ATOM 758 C C . ILE A 1 96 ? -0.660 -3.044 -12.734 1.00 94.75 96 ILE A C 1
ATOM 760 O O . ILE A 1 96 ? -0.767 -4.212 -13.099 1.00 94.75 96 ILE A O 1
ATOM 764 N N . GLU A 1 97 ? -0.271 -2.072 -13.549 1.00 92.94 97 GLU A N 1
ATOM 765 C CA . GLU A 1 97 ? 0.166 -2.290 -14.924 1.00 92.94 97 GLU A CA 1
ATOM 766 C C . GLU A 1 97 ? 1.666 -2.000 -15.010 1.00 92.94 97 GLU A C 1
ATOM 768 O O . GLU A 1 97 ? 2.131 -0.922 -14.634 1.00 92.94 97 GLU A O 1
ATOM 773 N N . VAL A 1 98 ? 2.426 -2.974 -15.506 1.00 94.81 98 VAL A N 1
ATOM 774 C CA . VAL A 1 98 ? 3.865 -2.870 -15.774 1.00 94.81 98 VAL A CA 1
ATOM 775 C C . VAL A 1 98 ? 4.163 -3.448 -17.159 1.00 94.81 98 VAL A C 1
ATOM 777 O O . VAL A 1 98 ? 3.398 -4.288 -17.644 1.00 94.81 98 VAL A O 1
ATOM 780 N N . PRO A 1 99 ? 5.256 -3.036 -17.824 1.00 93.38 99 PRO A N 1
ATOM 781 C CA . PRO A 1 99 ? 5.698 -3.686 -19.050 1.00 93.38 99 PRO A CA 1
ATOM 782 C C . PRO A 1 99 ? 5.988 -5.169 -18.812 1.00 93.38 99 PRO A C 1
ATOM 784 O O . PRO A 1 99 ? 6.471 -5.556 -17.751 1.00 93.38 99 PRO A O 1
ATOM 787 N N . GLN A 1 100 ? 5.756 -5.992 -19.833 1.00 94.06 100 GLN A N 1
ATOM 788 C CA . GLN A 1 100 ? 6.032 -7.428 -19.766 1.00 94.06 100 GLN A CA 1
ATOM 789 C C . GLN A 1 100 ? 7.517 -7.735 -19.503 1.00 94.06 100 GLN A C 1
ATOM 791 O O . GLN A 1 100 ? 7.839 -8.718 -18.841 1.00 94.06 100 GLN A O 1
ATOM 796 N N . ALA A 1 101 ? 8.418 -6.914 -20.043 1.00 93.25 101 ALA A N 1
ATOM 797 C CA . ALA A 1 101 ? 9.857 -7.042 -19.866 1.00 93.25 101 ALA A CA 1
ATOM 798 C C . ALA A 1 101 ? 10.512 -5.659 -19.877 1.00 93.25 101 ALA A C 1
ATOM 800 O O . ALA A 1 101 ? 10.026 -4.732 -20.531 1.00 93.25 101 ALA A O 1
ATOM 801 N N . VAL A 1 102 ? 11.634 -5.543 -19.172 1.00 93.69 102 VAL A N 1
ATOM 802 C CA . VAL A 1 102 ? 12.449 -4.329 -19.103 1.00 93.69 102 VAL A CA 1
ATOM 803 C C . VAL A 1 102 ? 13.910 -4.695 -19.328 1.00 93.69 102 VAL A C 1
ATOM 805 O O . VAL A 1 102 ? 14.363 -5.760 -18.909 1.00 93.69 102 VAL A O 1
ATOM 808 N N . LEU A 1 103 ? 14.636 -3.830 -20.032 1.00 93.00 103 LEU A N 1
ATOM 809 C CA . LEU A 1 103 ? 16.079 -3.983 -20.190 1.00 93.00 103 LEU A CA 1
ATOM 810 C C . LEU A 1 103 ? 16.792 -3.586 -18.885 1.00 93.00 103 LEU A C 1
ATOM 812 O O . LEU A 1 103 ? 16.248 -2.783 -18.119 1.00 93.00 103 LEU A O 1
ATOM 816 N N . PRO A 1 104 ? 18.005 -4.110 -18.630 1.00 93.25 104 PRO A N 1
ATOM 817 C CA . PRO A 1 104 ? 18.834 -3.641 -17.525 1.00 93.25 104 PRO A CA 1
ATOM 818 C C . PRO A 1 104 ? 19.038 -2.120 -17.572 1.00 93.25 104 PRO A C 1
ATOM 820 O O . PRO A 1 104 ? 19.088 -1.533 -18.654 1.00 93.25 104 PRO A O 1
ATOM 823 N N . ASP A 1 105 ? 19.138 -1.497 -16.395 1.00 88.62 105 ASP A N 1
ATOM 824 C CA . ASP A 1 105 ? 19.378 -0.053 -16.215 1.00 88.62 105 ASP A CA 1
ATOM 825 C C . ASP A 1 105 ? 18.422 0.857 -17.018 1.00 88.62 105 ASP A C 1
ATOM 827 O O . ASP A 1 105 ? 18.779 1.917 -17.529 1.00 88.62 105 ASP A O 1
ATOM 831 N N . THR A 1 106 ? 17.170 0.417 -17.177 1.00 88.12 106 THR A N 1
ATOM 832 C CA . THR A 1 106 ? 16.143 1.157 -17.915 1.00 88.12 106 THR A CA 1
ATOM 833 C C . THR A 1 106 ? 15.007 1.573 -16.994 1.00 88.12 106 THR A C 1
ATOM 835 O O . THR A 1 106 ? 14.445 0.769 -16.253 1.00 88.12 106 THR A O 1
ATOM 838 N N . VAL A 1 107 ? 14.611 2.842 -17.091 1.00 90.06 107 VAL A N 1
ATOM 839 C CA . VAL A 1 107 ? 13.446 3.368 -16.375 1.00 90.06 107 VAL A CA 1
ATOM 840 C C . VAL A 1 107 ? 12.159 2.951 -17.081 1.00 90.06 107 VAL A C 1
ATOM 842 O O . VAL A 1 107 ? 11.985 3.196 -18.278 1.00 90.06 107 VAL A O 1
ATOM 845 N N . PHE A 1 108 ? 11.226 2.389 -16.317 1.00 90.00 108 PHE A N 1
ATOM 846 C CA . PHE A 1 108 ? 9.874 2.069 -16.761 1.00 90.00 108 PHE A CA 1
ATOM 847 C C . PHE A 1 108 ? 8.826 2.624 -15.792 1.00 90.00 108 PHE A C 1
ATOM 849 O O . PHE A 1 108 ? 9.142 3.053 -14.684 1.00 90.00 108 PHE A O 1
ATOM 856 N N . GLU A 1 109 ? 7.571 2.629 -16.231 1.00 89.81 109 GLU A N 1
ATOM 857 C CA . GLU A 1 109 ? 6.439 3.121 -15.450 1.00 89.81 109 GLU A CA 1
ATOM 858 C C . GLU A 1 109 ? 5.640 1.939 -14.894 1.00 89.81 109 GLU A C 1
ATOM 860 O O . GLU A 1 109 ? 5.244 1.045 -15.643 1.00 89.81 109 GLU A O 1
ATOM 865 N N . ALA A 1 110 ? 5.395 1.952 -13.583 1.00 91.19 110 ALA A N 1
ATOM 866 C CA . ALA A 1 110 ? 4.422 1.087 -12.929 1.00 91.19 110 ALA A CA 1
ATOM 867 C C . ALA A 1 110 ? 3.168 1.917 -12.633 1.00 91.19 110 ALA A C 1
ATOM 869 O O . ALA A 1 110 ? 3.203 2.839 -11.815 1.00 91.19 110 ALA A O 1
ATOM 870 N N . VAL A 1 111 ? 2.065 1.622 -13.319 1.00 92.56 111 VAL A N 1
ATOM 871 C CA . VAL A 1 111 ? 0.807 2.359 -13.166 1.00 92.56 111 VAL A CA 1
ATOM 872 C C . VAL A 1 111 ? -0.054 1.646 -12.133 1.00 92.56 111 VAL A C 1
ATOM 874 O O . VAL A 1 111 ? -0.542 0.548 -12.378 1.00 92.56 111 VAL A O 1
ATOM 877 N N . VAL A 1 112 ? -0.254 2.280 -10.979 1.00 94.62 112 VAL A N 1
ATOM 878 C CA . VAL A 1 112 ? -1.108 1.762 -9.902 1.00 94.62 112 VAL A CA 1
ATOM 879 C C . VAL A 1 112 ? -2.485 2.414 -9.989 1.00 94.62 112 VAL A C 1
ATOM 881 O O . VAL A 1 112 ? -2.595 3.642 -9.973 1.00 94.62 112 VAL A O 1
ATOM 884 N N . ARG A 1 113 ? -3.547 1.606 -10.053 1.00 93.50 113 ARG A N 1
ATOM 885 C CA . ARG A 1 113 ? -4.941 2.066 -10.048 1.00 93.50 113 ARG A CA 1
ATOM 886 C C . ARG A 1 113 ? -5.644 1.576 -8.787 1.00 93.50 113 ARG A C 1
ATOM 888 O O . ARG A 1 113 ? -5.627 0.392 -8.470 1.00 93.50 113 ARG A O 1
ATOM 895 N N . ILE A 1 114 ? -6.289 2.501 -8.083 1.00 95.25 114 ILE A N 1
ATOM 896 C CA . ILE A 1 114 ? -7.095 2.219 -6.888 1.00 95.25 114 ILE A CA 1
ATOM 897 C C . ILE A 1 114 ? -8.509 2.727 -7.188 1.00 95.25 114 ILE A C 1
ATOM 899 O O . ILE A 1 114 ? -8.815 3.887 -6.898 1.00 95.25 114 ILE A O 1
ATOM 903 N N . PRO A 1 115 ? -9.348 1.922 -7.864 1.00 94.12 115 PRO A N 1
ATOM 904 C CA . PRO A 1 115 ? -10.677 2.357 -8.256 1.00 94.12 115 PRO A CA 1
ATOM 905 C C . PRO A 1 115 ? -11.584 2.516 -7.034 1.00 94.12 115 PRO A C 1
ATOM 907 O O . PRO A 1 115 ? -11.702 1.633 -6.182 1.00 94.12 115 PRO A O 1
ATOM 910 N N . TYR A 1 116 ? -12.283 3.643 -6.981 1.00 92.75 116 TYR A N 1
ATOM 911 C CA . TYR A 1 116 ? -13.375 3.867 -6.047 1.00 92.75 116 TYR A CA 1
ATOM 912 C C . TYR A 1 116 ? -14.413 4.802 -6.666 1.00 92.75 116 TYR A C 1
ATOM 914 O O . TYR A 1 116 ? -14.137 5.523 -7.625 1.00 92.75 116 TYR A O 1
ATOM 922 N N . ASP A 1 117 ? -15.624 4.774 -6.118 1.00 93.50 117 ASP A N 1
ATOM 923 C CA . ASP A 1 117 ? -16.679 5.683 -6.546 1.00 93.50 117 ASP A CA 1
ATOM 924 C C . ASP A 1 117 ? -16.414 7.088 -5.988 1.00 93.50 117 ASP A C 1
ATOM 926 O O . ASP A 1 117 ? -16.570 7.341 -4.792 1.00 93.50 117 ASP A O 1
ATOM 930 N N . MET A 1 118 ? -16.021 8.002 -6.876 1.00 90.44 118 MET A N 1
ATOM 931 C CA . MET A 1 118 ? -15.723 9.403 -6.562 1.00 90.44 118 MET A CA 1
ATOM 932 C C . MET A 1 118 ? -16.952 10.187 -6.070 1.00 90.44 118 MET A C 1
ATOM 934 O O . MET A 1 118 ? -16.794 11.261 -5.489 1.00 90.44 118 MET A O 1
ATOM 938 N N . GLN A 1 119 ? -18.171 9.688 -6.309 1.00 94.19 119 GLN A N 1
ATOM 939 C CA . GLN A 1 119 ? -19.405 10.300 -5.805 1.00 94.19 119 GLN A CA 1
ATOM 940 C C . GLN A 1 119 ? -19.647 9.964 -4.330 1.00 94.19 119 GLN A C 1
ATOM 942 O O . GLN A 1 119 ? -20.346 10.701 -3.625 1.00 94.19 119 GLN A O 1
ATOM 947 N N . LEU A 1 120 ? -19.054 8.874 -3.833 1.00 92.50 120 LEU A N 1
ATOM 948 C CA . LEU A 1 120 ? -19.169 8.474 -2.439 1.00 92.50 120 LEU A CA 1
ATOM 949 C C . LEU A 1 120 ? -18.198 9.261 -1.559 1.00 92.50 120 LEU A C 1
ATOM 951 O O . LEU A 1 120 ? -17.031 9.477 -1.879 1.00 92.50 120 LEU A O 1
ATOM 955 N N . LYS A 1 121 ? -18.702 9.670 -0.394 1.00 93.62 121 LYS A N 1
ATOM 956 C CA . LYS A 1 121 ? -17.936 10.380 0.633 1.00 93.62 121 LYS A CA 1
ATOM 957 C C . LYS A 1 121 ? -17.755 9.490 1.854 1.00 93.62 121 LYS A C 1
ATOM 959 O O . LYS A 1 121 ? -18.711 8.848 2.288 1.00 93.62 121 LYS A O 1
ATOM 964 N N . GLN A 1 122 ? -16.564 9.510 2.441 1.00 92.44 122 GLN A N 1
ATOM 965 C CA . GLN A 1 122 ? -16.285 8.840 3.711 1.00 92.44 122 GLN A CA 1
ATOM 966 C C . GLN A 1 122 ? -16.603 9.747 4.900 1.00 92.44 122 GLN A C 1
ATOM 968 O O . GLN A 1 122 ? -16.629 10.973 4.772 1.00 92.44 122 GLN A O 1
ATOM 973 N N . VAL A 1 123 ? -16.815 9.145 6.068 1.00 95.25 123 VAL A N 1
ATOM 974 C CA . VAL A 1 123 ? -16.883 9.873 7.339 1.00 95.25 123 VAL A CA 1
ATOM 975 C C . VAL A 1 123 ? -15.457 10.199 7.780 1.00 95.25 123 VAL A C 1
ATOM 977 O O . VAL A 1 123 ? -14.615 9.314 7.879 1.00 95.25 123 VAL A O 1
ATOM 980 N N . LEU A 1 124 ? -15.175 11.478 8.006 1.00 90.62 124 LEU A N 1
ATOM 981 C CA . LEU A 1 124 ? -13.883 11.965 8.480 1.00 90.62 124 LEU A CA 1
ATOM 982 C C . LEU A 1 124 ? -13.786 11.866 10.009 1.00 90.62 124 LEU A C 1
ATOM 984 O O . LEU A 1 124 ? -14.792 11.714 10.699 1.00 90.62 124 LEU A O 1
ATOM 988 N N . ALA A 1 125 ? -12.584 12.068 10.554 1.00 88.88 125 ALA A N 1
ATOM 989 C CA . ALA A 1 125 ? -12.337 12.052 12.001 1.00 88.88 125 ALA A CA 1
ATOM 990 C C . ALA A 1 125 ? -13.184 13.068 12.800 1.00 88.88 125 ALA A C 1
ATOM 992 O O . ALA A 1 125 ? -13.430 12.871 13.983 1.00 88.88 125 ALA A O 1
ATOM 993 N N . ASN A 1 126 ? -13.660 14.143 12.163 1.00 92.44 126 ASN A N 1
ATOM 994 C CA . ASN A 1 126 ? -14.555 15.137 12.772 1.00 92.44 126 ASN A CA 1
ATOM 995 C C . ASN A 1 126 ? -16.056 14.799 12.627 1.00 92.44 126 ASN A C 1
ATOM 997 O O . ASN A 1 126 ? -16.900 15.652 12.895 1.00 92.44 126 ASN A O 1
ATOM 1001 N N . GLY A 1 127 ? -16.395 13.610 12.120 1.00 93.50 127 GLY A N 1
ATOM 1002 C CA . GLY A 1 127 ? -17.765 13.158 11.868 1.00 93.50 127 GLY A CA 1
ATOM 1003 C C . GLY A 1 127 ? -18.418 13.703 10.589 1.00 93.50 127 GLY A C 1
ATOM 1004 O O . GLY A 1 127 ? -19.501 13.253 10.220 1.00 93.50 127 GLY A O 1
ATOM 1005 N N . LYS A 1 128 ? -17.793 14.647 9.871 1.00 95.88 128 LYS A N 1
ATOM 1006 C CA . LYS A 1 128 ? -18.330 15.183 8.605 1.00 95.88 128 LYS A CA 1
ATOM 1007 C C . LYS A 1 128 ? -18.024 14.249 7.434 1.00 95.88 128 LYS A C 1
ATOM 1009 O O . LYS A 1 128 ? -17.059 13.494 7.464 1.00 95.88 128 LYS A O 1
ATOM 1014 N N . LYS A 1 129 ? -18.816 14.339 6.361 1.00 94.88 129 LYS A N 1
ATOM 1015 C CA . LYS A 1 129 ? -18.555 13.615 5.105 1.00 94.88 129 LYS A CA 1
ATOM 1016 C C . LYS A 1 129 ? -17.526 14.352 4.243 1.00 94.88 129 LYS A C 1
ATOM 1018 O O . LYS A 1 129 ? -17.676 15.552 4.014 1.00 94.88 129 LYS A O 1
ATOM 1023 N N . GLY A 1 130 ? -16.542 13.635 3.709 1.00 92.62 130 GLY A N 1
ATOM 1024 C CA . GLY A 1 130 ? -15.484 14.189 2.860 1.00 92.62 130 GLY A CA 1
ATOM 1025 C C . GLY A 1 130 ? -14.954 13.208 1.816 1.00 92.62 130 GLY A C 1
ATOM 1026 O O . GLY A 1 130 ? -15.438 12.084 1.698 1.00 92.62 130 GLY A O 1
ATOM 1027 N N . ALA A 1 131 ? -13.973 13.662 1.035 1.00 92.38 131 ALA A N 1
ATOM 1028 C CA . ALA A 1 131 ? -13.324 12.842 0.015 1.00 92.38 131 ALA A CA 1
ATOM 1029 C C . ALA A 1 131 ? -12.485 11.712 0.636 1.00 92.38 131 ALA A C 1
ATOM 1031 O O . ALA A 1 131 ? -12.089 11.781 1.806 1.00 92.38 131 ALA A O 1
ATOM 1032 N N . LEU A 1 132 ? -12.216 10.676 -0.158 1.00 91.88 132 LEU A N 1
ATOM 1033 C CA . LEU A 1 132 ? -11.314 9.593 0.212 1.00 91.88 132 LEU A CA 1
ATOM 1034 C C . LEU A 1 132 ? -9.876 9.974 -0.144 1.00 91.88 132 LEU A C 1
ATOM 1036 O O . LEU A 1 132 ? -9.615 10.524 -1.211 1.00 91.88 132 LEU A O 1
ATOM 1040 N N . ASN A 1 133 ? -8.949 9.653 0.755 1.00 91.06 133 ASN A N 1
ATOM 1041 C CA . ASN A 1 133 ? -7.520 9.706 0.471 1.00 91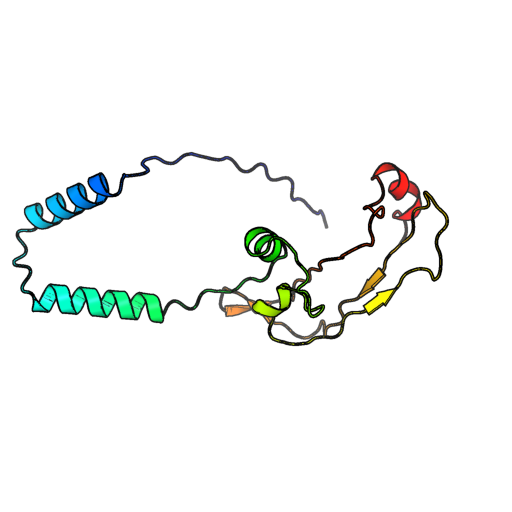.06 133 ASN A CA 1
ATOM 1042 C C . ASN A 1 133 ? -7.045 8.303 0.098 1.00 91.06 133 ASN A C 1
ATOM 1044 O O . ASN A 1 133 ? -7.554 7.316 0.630 1.00 91.06 133 ASN A O 1
ATOM 1048 N N . VAL A 1 134 ? -6.052 8.224 -0.781 1.00 92.00 134 VAL A N 1
ATOM 1049 C CA . VAL A 1 134 ? -5.455 6.959 -1.215 1.00 92.00 134 VAL A CA 1
ATOM 1050 C C . VAL A 1 134 ? -3.973 6.922 -0.864 1.00 92.00 134 VAL A C 1
ATOM 1052 O O . VAL A 1 134 ? -3.305 7.952 -0.803 1.00 92.00 134 VAL A O 1
ATOM 1055 N N . GLY A 1 135 ? -3.465 5.719 -0.636 1.00 92.06 135 GLY A N 1
ATOM 1056 C CA . GLY A 1 135 ? -2.055 5.439 -0.409 1.00 92.06 135 GLY A CA 1
ATOM 1057 C C . GLY A 1 135 ? -1.759 3.998 -0.803 1.00 92.06 135 GLY A C 1
ATOM 1058 O O . GLY A 1 135 ? -2.668 3.170 -0.842 1.00 92.06 135 GLY A O 1
ATOM 1059 N N . ALA A 1 136 ? -0.501 3.707 -1.113 1.00 93.00 136 ALA A N 1
ATOM 1060 C CA . ALA A 1 136 ? -0.067 2.381 -1.528 1.00 93.00 136 ALA A CA 1
ATOM 1061 C C . ALA A 1 136 ? 1.317 2.060 -0.962 1.00 93.00 136 ALA A C 1
ATOM 1063 O O . ALA A 1 136 ? 2.107 2.960 -0.671 1.00 93.00 136 ALA A O 1
ATOM 1064 N N . VAL A 1 137 ? 1.599 0.765 -0.841 1.00 93.75 137 VAL A N 1
ATOM 1065 C CA . VAL A 1 137 ? 2.935 0.220 -0.599 1.00 93.75 137 VAL A CA 1
ATOM 1066 C C . VAL A 1 137 ? 3.279 -0.627 -1.818 1.00 93.75 137 VAL A C 1
ATOM 1068 O O . VAL A 1 137 ? 2.540 -1.555 -2.141 1.00 93.75 137 VAL A O 1
ATOM 1071 N N . LEU A 1 138 ? 4.369 -0.288 -2.506 1.00 93.69 138 LEU A N 1
ATOM 1072 C CA . LEU A 1 138 ? 4.859 -1.033 -3.663 1.00 93.69 138 LEU A CA 1
ATOM 1073 C C . LEU A 1 138 ? 6.118 -1.796 -3.256 1.00 93.69 138 LEU A C 1
ATOM 1075 O O . LEU A 1 138 ? 7.102 -1.186 -2.848 1.00 93.69 138 LEU A O 1
ATOM 1079 N N . ILE A 1 139 ? 6.067 -3.122 -3.352 1.00 94.75 139 ILE A N 1
ATOM 1080 C CA . ILE A 1 139 ? 7.198 -4.001 -3.047 1.00 94.75 139 ILE A CA 1
ATOM 1081 C C . ILE A 1 139 ? 7.787 -4.444 -4.381 1.00 94.75 139 ILE A C 1
ATOM 1083 O O . ILE A 1 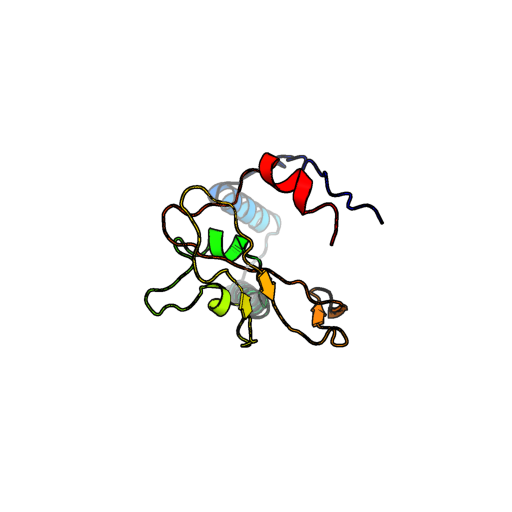139 ? 7.150 -5.194 -5.121 1.00 94.75 139 ILE A O 1
ATOM 1087 N N . LEU A 1 140 ? 8.969 -3.926 -4.696 1.00 93.88 140 LEU A N 1
ATOM 1088 C CA . LEU A 1 140 ? 9.696 -4.253 -5.916 1.00 93.88 140 LEU A CA 1
ATOM 1089 C C . LEU A 1 140 ? 10.634 -5.448 -5.677 1.00 93.88 140 LEU A C 1
ATOM 1091 O O . LEU A 1 140 ? 11.020 -5.690 -4.533 1.00 93.88 140 LEU A O 1
ATOM 1095 N N . PRO A 1 141 ? 10.997 -6.203 -6.729 1.00 93.38 141 PRO A N 1
ATOM 1096 C CA . PRO A 1 141 ? 12.074 -7.181 -6.640 1.00 93.38 141 PRO A CA 1
ATOM 1097 C C . PRO A 1 141 ? 13.409 -6.519 -6.284 1.00 93.38 141 PRO A C 1
ATOM 1099 O O . PRO A 1 141 ? 13.619 -5.336 -6.555 1.00 93.38 141 PRO A O 1
ATOM 1102 N N . ASP A 1 142 ? 14.333 -7.304 -5.741 1.00 94.12 142 ASP A N 1
ATOM 1103 C CA . ASP A 1 142 ? 15.667 -6.818 -5.397 1.00 94.12 142 ASP A CA 1
ATOM 1104 C C . ASP A 1 142 ? 16.383 -6.215 -6.619 1.00 94.12 142 ASP A C 1
ATOM 1106 O O . ASP A 1 142 ? 16.309 -6.736 -7.735 1.00 94.12 142 ASP A O 1
ATOM 1110 N N . GLY A 1 143 ? 17.073 -5.091 -6.405 1.00 92.50 143 GLY A N 1
ATOM 1111 C CA . GLY A 1 143 ? 17.769 -4.338 -7.454 1.00 92.50 143 GLY A CA 1
ATOM 1112 C C . GLY A 1 143 ? 16.893 -3.355 -8.240 1.00 92.50 143 GLY A C 1
ATOM 1113 O O . GLY A 1 143 ? 17.422 -2.600 -9.054 1.00 92.50 143 GLY A O 1
ATOM 1114 N N . PHE A 1 144 ? 15.580 -3.321 -7.996 1.00 94.06 144 PHE A N 1
ATOM 1115 C CA . PHE A 1 144 ? 14.690 -2.295 -8.538 1.00 94.06 144 PHE A CA 1
ATOM 1116 C C . PHE A 1 144 ? 14.484 -1.172 -7.524 1.00 94.06 144 PHE A C 1
ATOM 1118 O O . PHE A 1 144 ? 14.080 -1.402 -6.386 1.00 94.06 144 PHE A O 1
ATOM 1125 N N . G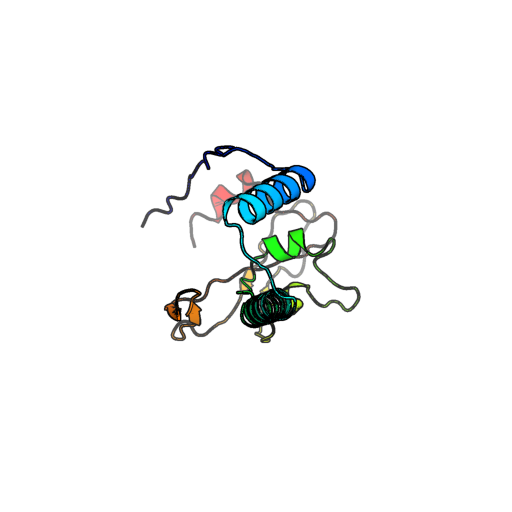LU A 1 145 ? 14.685 0.064 -7.970 1.00 92.44 145 GLU A N 1
ATOM 1126 C CA . GLU A 1 145 ? 14.539 1.259 -7.143 1.00 92.44 145 GLU A CA 1
ATOM 1127 C C . GLU A 1 145 ? 13.709 2.324 -7.861 1.00 92.44 145 GLU A C 1
ATOM 1129 O O . GLU A 1 145 ? 13.453 2.255 -9.069 1.00 92.44 145 GLU A O 1
ATOM 1134 N N . LEU A 1 146 ? 13.275 3.338 -7.111 1.00 90.44 146 LEU A N 1
ATOM 1135 C CA . LEU A 1 146 ? 12.661 4.509 -7.717 1.00 90.44 146 LEU A CA 1
ATOM 1136 C C . LEU A 1 146 ? 13.694 5.202 -8.612 1.00 90.44 146 LEU A C 1
ATOM 1138 O O . LEU A 1 146 ? 14.802 5.502 -8.169 1.00 90.44 146 LEU A O 1
ATOM 1142 N N . ALA A 1 147 ? 13.316 5.487 -9.859 1.00 89.31 147 ALA A N 1
ATOM 1143 C CA . ALA A 1 147 ? 14.218 6.158 -10.784 1.00 89.31 147 ALA A CA 1
ATOM 1144 C C . ALA A 1 147 ? 14.721 7.506 -10.211 1.00 89.31 147 ALA A C 1
ATOM 1146 O O . ALA A 1 147 ? 14.025 8.153 -9.425 1.00 89.31 147 ALA A O 1
ATOM 1147 N N . PRO A 1 148 ? 15.918 7.980 -10.595 1.00 85.44 148 PRO A N 1
ATOM 1148 C CA . PRO A 1 148 ? 16.416 9.269 -10.129 1.00 85.44 148 PRO A CA 1
ATOM 1149 C C . PRO A 1 148 ? 15.598 10.453 -10.688 1.00 85.44 148 PRO A C 1
ATOM 1151 O O . PRO A 1 148 ? 15.241 10.447 -11.872 1.00 85.44 148 PRO A O 1
ATOM 1154 N N . PRO A 1 149 ? 15.395 11.545 -9.916 1.00 78.56 149 PRO A N 1
ATOM 1155 C CA . PRO A 1 149 ? 14.637 12.740 -10.324 1.00 78.56 149 PRO A CA 1
ATOM 1156 C C . PRO A 1 149 ? 15.022 13.336 -11.691 1.00 78.56 149 PRO A C 1
ATOM 1158 O O . PRO A 1 149 ? 14.192 13.939 -12.375 1.00 78.56 149 PRO A O 1
ATOM 1161 N N . ILE A 1 150 ? 16.289 13.197 -12.093 1.00 66.69 150 ILE A N 1
ATOM 1162 C CA . ILE A 1 150 ? 16.844 13.821 -13.301 1.00 66.69 150 ILE A CA 1
ATOM 1163 C C . ILE A 1 150 ? 16.298 13.208 -14.601 1.00 66.69 150 ILE A C 1
ATOM 1165 O O . ILE A 1 150 ? 16.121 13.929 -15.582 1.00 66.69 150 ILE A O 1
ATOM 1169 N N . VAL A 1 151 ? 15.946 11.916 -14.587 1.00 61.50 151 VAL A N 1
ATOM 1170 C CA . VAL A 1 151 ? 15.431 11.179 -15.757 1.00 61.50 151 VAL A CA 1
ATOM 1171 C C . VAL A 1 151 ? 13.950 11.497 -16.020 1.00 61.50 151 VAL A C 1
ATOM 1173 O O . VAL A 1 151 ? 13.473 11.395 -17.149 1.00 61.50 151 VAL A O 1
ATOM 1176 N N . PHE A 1 152 ? 13.214 11.965 -15.007 1.00 56.50 152 PHE A N 1
ATOM 1177 C CA . PHE A 1 152 ? 11.771 12.214 -15.098 1.00 56.50 152 PHE A CA 1
ATOM 1178 C C . PHE A 1 152 ? 11.372 13.500 -15.841 1.00 56.50 152 PHE A C 1
ATOM 1180 O O . PHE A 1 152 ? 10.254 13.590 -16.359 1.00 56.50 152 PHE A O 1
ATOM 1187 N N . ARG A 1 153 ? 12.247 14.517 -15.903 1.00 49.62 153 ARG A N 1
ATOM 1188 C CA . ARG A 1 153 ? 11.876 15.865 -16.387 1.00 49.62 153 ARG A CA 1
ATOM 1189 C C . ARG A 1 153 ? 11.386 15.939 -17.847 1.00 49.62 153 ARG A C 1
ATOM 1191 O O . ARG A 1 153 ? 10.511 16.770 -18.099 1.00 49.62 153 ARG A O 1
ATOM 1198 N N . PRO A 1 154 ? 11.875 15.127 -18.806 1.00 54.47 154 PRO A N 1
ATOM 1199 C CA . PRO A 1 154 ? 11.381 15.180 -20.184 1.00 54.47 154 PRO A CA 1
ATOM 1200 C C . PRO A 1 154 ? 10.020 14.493 -20.385 1.00 54.47 154 PRO A C 1
ATOM 1202 O O . PRO A 1 154 ? 9.275 14.900 -21.273 1.00 54.47 154 PRO A O 1
ATOM 1205 N N . ARG A 1 155 ? 9.682 13.467 -19.584 1.00 49.72 155 ARG A N 1
ATOM 1206 C CA . ARG A 1 155 ? 8.508 12.599 -19.822 1.00 49.72 155 ARG A CA 1
ATOM 1207 C C . ARG A 1 155 ? 7.248 13.007 -19.052 1.00 49.72 155 ARG A C 1
ATOM 1209 O O . ARG A 1 155 ? 6.160 12.906 -19.603 1.00 49.72 155 ARG A O 1
ATOM 1216 N N . LEU A 1 156 ? 7.372 13.553 -17.839 1.00 53.75 156 LEU A N 1
ATOM 1217 C CA . LEU A 1 156 ? 6.209 13.912 -17.003 1.00 53.75 156 LEU A CA 1
ATOM 1218 C C . LEU A 1 156 ? 5.581 15.283 -17.319 1.00 53.75 156 LEU A C 1
ATOM 1220 O O . LEU A 1 156 ? 4.549 15.628 -16.754 1.00 53.75 156 LEU A O 1
ATOM 1224 N N . LYS A 1 157 ? 6.170 16.098 -18.208 1.00 46.88 157 LYS A N 1
ATOM 1225 C CA . LYS A 1 157 ? 5.666 17.461 -18.487 1.00 46.88 157 LYS A CA 1
ATOM 1226 C C . LYS A 1 157 ? 4.385 17.487 -19.341 1.00 46.88 157 LYS A C 1
ATOM 1228 O O . LYS A 1 157 ? 3.809 18.554 -19.536 1.00 46.88 157 LYS A O 1
ATOM 1233 N N . LYS A 1 158 ? 3.940 16.339 -19.857 1.00 48.16 158 LYS A N 1
ATOM 1234 C CA . LYS A 1 158 ? 2.680 16.191 -20.594 1.00 48.16 158 LYS A CA 1
ATOM 1235 C C . LYS A 1 158 ? 2.039 14.842 -20.281 1.00 48.16 158 LYS A C 1
ATOM 1237 O O . LYS A 1 158 ? 2.376 13.860 -20.937 1.00 48.16 158 LYS A O 1
ATOM 1242 N N . ARG A 1 159 ? 1.105 14.828 -19.335 1.00 43.22 159 ARG A N 1
ATOM 1243 C CA . ARG A 1 159 ? -0.095 13.982 -19.319 1.00 43.22 159 ARG A CA 1
ATOM 1244 C C . ARG A 1 159 ? -1.020 14.447 -18.207 1.00 43.22 159 ARG A C 1
ATOM 1246 O O . ARG A 1 159 ? -0.488 14.815 -17.139 1.00 43.22 159 ARG A O 1
#

pLDDT: mean 77.09, std 20.45, range [27.56, 97.31]

InterPro domains:
  IPR002325 Cytochrome f [PR00610] (59-70)
  IPR002325 Cytochrome f [PR00610] (72-91)
  IPR002325 Cytochrome f [PR00610] (92-112)
  IPR002325 Cytochrome f [PR00610] (113-132)
  IPR002325 Cytochrome f [PR00610] (133-153)
  IPR002325 Cytochrome f [PR00610] (154-159)
  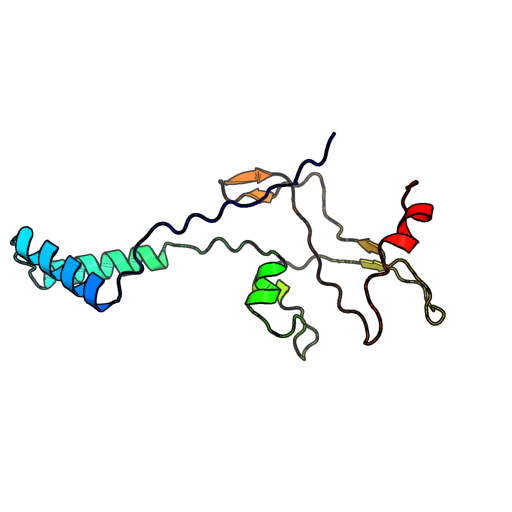IPR002325 Cytochrome f [PS51010] (63-159)
  IPR024094 Cytochrome f large domain 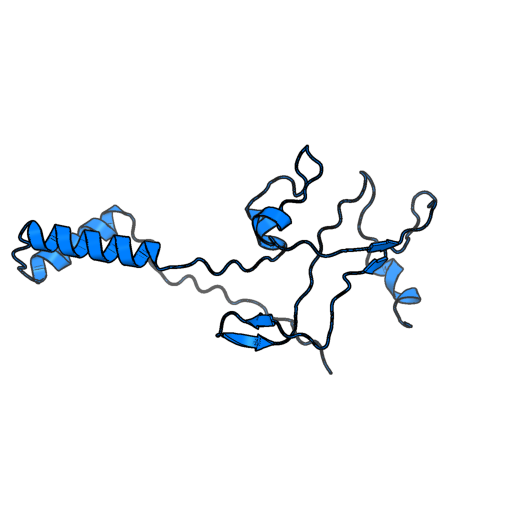[PF16639] (64-152)
  IPR036826 Cytochrome f large domain superfamily [G3DSA:2.60.40.830] (64-159)
  IPR036826 Cytochrome f large domain superfamily [SSF49441] (64-158)

Foldseek 3Di:
DDDDDPDDDDDDPPDDPDDPVNVVVVVVVVCVVVVDPCDVVNVVVVVVVVVVVVVPPDPPDDQDVVCCVVVDPDQADPVRDGCSCVRVVDDFDKDWDWDPDDDPPDDTDIDIDGDDDQVAFDQDPVRDTHGDDDDDDDDDPPPDDDDDPVVCVVPPPDD

Secondary structure (DSSP, 8-state):
--------------S----HHHHHHHHHHHHHHTT----HHHHHHHHHHHHHHHHH--------HHHHHHH-SSSB-TTS-BGGGGT--S----EEE--S---TT-----EEE----TT--EEPTTS-EEPPP------PPTT--PPPHHHHTTTTT--